Protein AF-A0A810NEP6-F1 (afdb_monomer_lite)

pLDDT: mean 73.19, std 13.77, range [37.75, 88.69]

Radius of gyration: 21.99 Å; chains: 1; bounding box: 45×49×62 Å

InterPro domains:
  IPR010390 ABC-2 transporter-like [PF06182] (24-104)

Sequence (145 aa):
MAWSTVLVYRGEFLLQLAGVAVQTVALFAVWRALFAADPGGEMAGLSWEQMKAYLFVAFLTGTLLSGFTDGQIAIRVLDGSVALDLVRPIDYQLARFAESVGYLVGELFVVAVMGSVLLVAFGGCRFPTPPRPGCSCSVCSRWCR

Structure (mmCIF, N/CA/C/O backbone):
data_AF-A0A810NEP6-F1
#
_entry.id   AF-A0A810NEP6-F1
#
loop_
_atom_site.group_PDB
_atom_site.id
_atom_site.type_symbol
_atom_site.label_atom_id
_atom_site.label_alt_id
_atom_site.label_comp_id
_atom_site.label_asym_id
_atom_site.label_entity_id
_atom_site.label_seq_id
_atom_site.pdbx_PDB_ins_code
_atom_site.Cartn_x
_atom_site.Cartn_y
_atom_site.Cartn_z
_atom_site.occupancy
_atom_site.B_iso_or_equiv
_atom_site.auth_seq_id
_atom_site.auth_comp_id
_atom_site.auth_asym_id
_atom_site.auth_atom_id
_atom_site.pdbx_PDB_model_num
ATOM 1 N N . MET A 1 1 ? 15.164 -26.405 -15.819 1.00 53.06 1 MET A N 1
ATOM 2 C CA . MET A 1 1 ? 15.367 -25.164 -15.036 1.00 53.06 1 MET A CA 1
ATOM 3 C C . MET A 1 1 ? 14.164 -24.209 -15.150 1.00 53.06 1 MET A C 1
ATOM 5 O O . MET A 1 1 ? 14.356 -23.031 -15.389 1.00 53.06 1 MET A O 1
ATOM 9 N N . ALA A 1 2 ? 12.921 -24.692 -14.986 1.00 60.22 2 ALA A N 1
ATOM 10 C CA . ALA A 1 2 ? 11.706 -23.858 -15.108 1.00 60.22 2 ALA A CA 1
ATOM 11 C C . ALA A 1 2 ? 10.933 -23.693 -13.782 1.00 60.22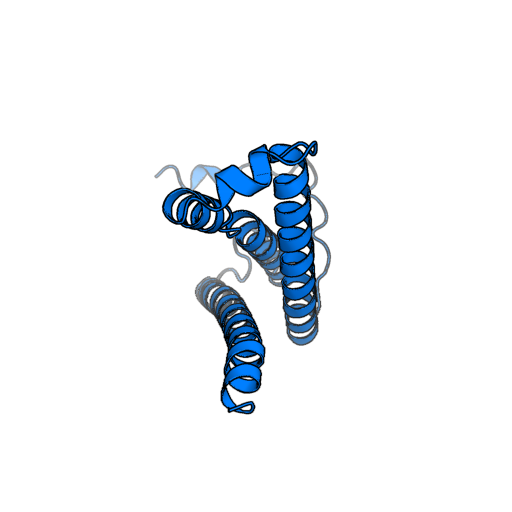 2 ALA A C 1
ATOM 13 O O . ALA A 1 2 ? 10.157 -22.759 -13.617 1.00 60.22 2 ALA A O 1
ATOM 14 N N . TRP A 1 3 ? 11.161 -24.587 -12.813 1.00 53.41 3 TRP A N 1
ATOM 15 C CA . TRP A 1 3 ? 10.494 -24.552 -11.507 1.00 53.41 3 TRP A CA 1
ATOM 16 C C . TRP A 1 3 ? 10.960 -23.379 -10.639 1.00 53.41 3 TRP A C 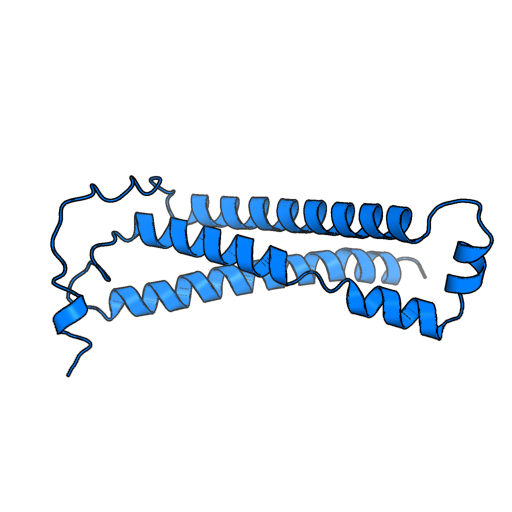1
ATOM 18 O O . TRP A 1 3 ? 10.148 -22.758 -9.960 1.00 53.41 3 TRP A O 1
ATOM 28 N N . SER A 1 4 ? 12.250 -23.034 -10.700 1.00 66.62 4 SER A N 1
ATOM 29 C CA . SER A 1 4 ? 12.823 -21.936 -9.920 1.00 66.62 4 SER A CA 1
ATOM 30 C C . SER A 1 4 ? 12.278 -20.575 -10.349 1.00 66.62 4 SER A C 1
ATOM 32 O O . SER A 1 4 ? 11.946 -19.775 -9.491 1.00 66.62 4 SER A O 1
ATOM 34 N N . THR A 1 5 ? 12.092 -20.314 -11.644 1.00 67.12 5 THR A N 1
ATOM 35 C CA . THR A 1 5 ? 11.574 -19.024 -12.137 1.00 67.12 5 THR A CA 1
ATOM 36 C C . THR A 1 5 ? 10.104 -18.798 -11.786 1.00 67.12 5 THR A C 1
ATOM 38 O O . THR A 1 5 ? 9.723 -17.682 -11.444 1.00 67.12 5 THR A O 1
ATOM 41 N N . VAL A 1 6 ? 9.276 -19.851 -11.804 1.00 62.97 6 VAL A N 1
ATOM 42 C CA . VAL A 1 6 ? 7.863 -19.751 -11.391 1.00 62.97 6 VAL A CA 1
ATOM 43 C C . VAL A 1 6 ? 7.748 -19.529 -9.883 1.00 62.97 6 VAL A C 1
ATOM 45 O O . VAL A 1 6 ? 6.928 -18.717 -9.457 1.00 62.97 6 VAL A O 1
ATOM 48 N N . LEU A 1 7 ? 8.574 -20.211 -9.082 1.00 64.12 7 LEU A N 1
ATOM 49 C CA . LEU A 1 7 ? 8.620 -20.019 -7.630 1.00 64.12 7 LEU A CA 1
ATOM 50 C C . LEU A 1 7 ? 9.197 -18.658 -7.239 1.00 64.12 7 LEU A C 1
ATOM 52 O O . LEU A 1 7 ? 8.686 -18.057 -6.306 1.00 64.12 7 LEU A O 1
ATOM 56 N N . VAL A 1 8 ? 10.205 -18.153 -7.951 1.00 71.88 8 VAL A N 1
ATOM 57 C CA . VAL A 1 8 ? 10.775 -16.824 -7.691 1.00 71.88 8 VAL A CA 1
ATOM 58 C C . VAL A 1 8 ? 9.743 -15.740 -7.996 1.00 71.88 8 VAL A C 1
ATOM 60 O O . VAL A 1 8 ? 9.470 -14.926 -7.127 1.00 71.88 8 VAL A O 1
ATOM 63 N N . TYR A 1 9 ? 9.082 -15.778 -9.158 1.00 69.19 9 TYR A N 1
ATOM 64 C CA . TYR A 1 9 ? 8.139 -14.720 -9.541 1.00 69.19 9 TYR A CA 1
ATOM 65 C C . TYR A 1 9 ? 6.821 -14.770 -8.752 1.00 69.19 9 TYR A C 1
ATOM 67 O O . TYR A 1 9 ? 6.340 -13.760 -8.242 1.00 69.19 9 TYR A O 1
ATOM 75 N N . ARG A 1 10 ? 6.222 -15.962 -8.602 1.00 78.50 10 ARG A N 1
ATOM 76 C CA . ARG A 1 10 ? 4.988 -16.111 -7.809 1.00 78.50 10 ARG A CA 1
ATOM 77 C C . ARG A 1 10 ? 5.259 -16.003 -6.314 1.00 78.50 10 ARG A C 1
ATOM 79 O O . ARG A 1 10 ? 4.409 -15.508 -5.585 1.00 78.50 10 ARG A O 1
ATOM 86 N N . GLY A 1 11 ? 6.416 -16.478 -5.860 1.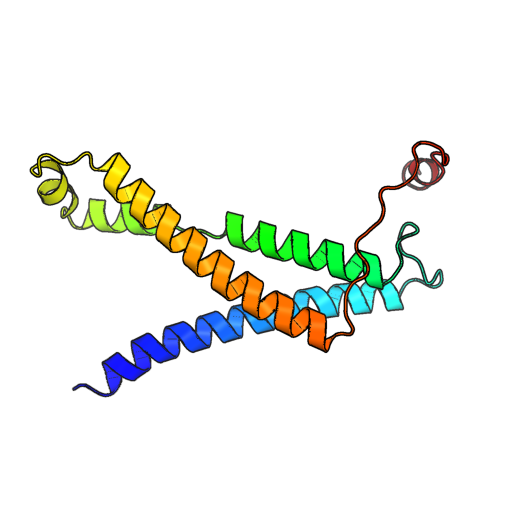00 80.81 11 GLY A N 1
ATOM 87 C CA . GLY A 1 11 ? 6.834 -16.394 -4.467 1.00 80.81 11 GLY A CA 1
ATOM 88 C C . GLY A 1 11 ? 7.116 -14.961 -4.055 1.00 80.81 11 GLY A C 1
ATOM 89 O O . GLY A 1 11 ? 6.638 -14.557 -3.005 1.00 80.81 11 GLY A O 1
ATOM 90 N N . GLU A 1 12 ? 7.794 -14.171 -4.889 1.00 82.88 12 GLU A N 1
ATOM 91 C CA . GLU A 1 12 ? 7.980 -12.741 -4.638 1.00 82.88 12 GLU A CA 1
ATOM 92 C C . GLU A 1 12 ? 6.629 -12.034 -4.499 1.00 82.88 12 GLU A C 1
ATOM 94 O O . GLU A 1 12 ? 6.395 -11.362 -3.498 1.00 82.88 12 GLU A O 1
ATOM 99 N N . PHE A 1 13 ? 5.702 -12.265 -5.434 1.00 80.31 13 PHE A N 1
ATOM 100 C CA . PHE A 1 13 ? 4.361 -11.687 -5.354 1.00 80.31 13 PHE A CA 1
ATOM 101 C C . PHE A 1 13 ? 3.620 -12.100 -4.072 1.00 80.31 13 PHE A C 1
ATOM 103 O O . PHE A 1 13 ? 3.044 -11.255 -3.391 1.00 80.31 13 PHE A O 1
ATOM 110 N N . LEU A 1 14 ? 3.651 -13.386 -3.706 1.00 84.56 14 LEU A N 1
ATOM 111 C CA . LEU A 1 14 ? 3.008 -13.880 -2.484 1.00 84.56 14 LEU A CA 1
ATOM 112 C C . LEU A 1 14 ? 3.669 -13.337 -1.212 1.00 84.56 14 LEU A C 1
ATOM 114 O O . LEU A 1 14 ? 2.969 -13.050 -0.245 1.00 84.56 14 LEU A O 1
ATOM 118 N N . LEU A 1 15 ? 4.993 -13.186 -1.204 1.00 85.94 15 LEU A N 1
ATOM 119 C CA . LEU A 1 15 ? 5.741 -12.620 -0.083 1.00 85.94 15 LEU A CA 1
ATOM 120 C C . LEU A 1 15 ? 5.461 -11.128 0.072 1.00 85.94 15 LEU A C 1
ATOM 122 O O . LEU A 1 15 ? 5.237 -10.680 1.194 1.00 85.94 15 LEU A O 1
ATOM 126 N N . GLN A 1 16 ? 5.406 -10.378 -1.030 1.00 83.00 16 GLN A N 1
ATOM 127 C CA . GLN A 1 16 ? 4.971 -8.983 -1.005 1.00 83.00 16 GLN A CA 1
ATOM 128 C C . GLN A 1 16 ? 3.537 -8.876 -0.481 1.00 83.00 16 GLN A C 1
ATOM 130 O O . GLN A 1 16 ? 3.275 -8.117 0.451 1.00 83.00 16 GLN A O 1
ATOM 135 N N . LEU A 1 17 ? 2.624 -9.702 -0.997 1.00 83.19 17 LEU A N 1
ATOM 136 C CA . LEU A 1 17 ? 1.231 -9.731 -0.559 1.00 83.19 17 LEU A CA 1
ATOM 137 C C . LEU A 1 17 ? 1.098 -10.053 0.939 1.00 83.19 17 LEU A C 1
ATOM 139 O O . LEU A 1 17 ? 0.331 -9.405 1.653 1.00 83.19 17 LEU A O 1
ATOM 143 N N . ALA A 1 18 ? 1.868 -11.027 1.429 1.00 86.94 18 ALA A N 1
ATOM 144 C CA . ALA A 1 18 ? 1.916 -11.385 2.842 1.00 86.94 18 ALA A CA 1
ATOM 145 C C . ALA A 1 18 ? 2.525 -10.264 3.698 1.00 86.94 18 ALA A C 1
ATOM 147 O O . ALA A 1 18 ? 2.006 -9.974 4.774 1.00 86.94 18 ALA A O 1
ATOM 148 N N . GLY A 1 19 ? 3.585 -9.607 3.222 1.00 87.19 19 GLY A N 1
ATOM 149 C CA . GLY A 1 19 ? 4.213 -8.473 3.899 1.00 87.19 19 GLY A CA 1
ATOM 150 C C . GLY A 1 19 ? 3.241 -7.311 4.091 1.00 87.19 19 GLY A C 1
ATOM 151 O O . GLY A 1 19 ? 3.103 -6.804 5.204 1.00 87.19 19 GLY A O 1
ATOM 152 N N . VAL A 1 20 ? 2.496 -6.961 3.039 1.00 83.00 20 VAL A N 1
ATOM 153 C CA . VAL A 1 20 ? 1.433 -5.947 3.090 1.00 83.00 20 VAL A CA 1
ATOM 154 C C . VAL A 1 20 ? 0.349 -6.350 4.094 1.00 83.00 20 VAL A C 1
ATOM 156 O O . VAL A 1 20 ? -0.014 -5.549 4.951 1.00 83.00 20 VAL A O 1
ATOM 159 N N . ALA A 1 21 ? -0.125 -7.601 4.063 1.00 84.19 21 ALA A N 1
ATOM 160 C CA . ALA A 1 21 ? -1.137 -8.081 5.006 1.00 84.19 21 ALA A CA 1
ATOM 161 C C . ALA A 1 21 ? -0.662 -8.007 6.469 1.00 84.19 21 ALA A C 1
ATOM 163 O O . ALA A 1 21 ? -1.397 -7.532 7.338 1.00 84.19 21 ALA A O 1
ATOM 164 N N . VAL A 1 22 ? 0.576 -8.428 6.749 1.00 88.25 22 VAL A N 1
ATOM 165 C CA . VAL A 1 22 ? 1.178 -8.338 8.088 1.00 88.25 22 VAL A CA 1
ATOM 166 C C . VAL A 1 22 ? 1.316 -6.881 8.524 1.00 88.25 22 VAL A C 1
ATOM 168 O O . VAL A 1 22 ? 0.977 -6.562 9.662 1.00 88.25 22 VAL A O 1
ATOM 171 N N . GLN A 1 23 ? 1.753 -5.988 7.633 1.00 86.75 23 GLN A N 1
ATOM 172 C CA . GLN A 1 23 ? 1.864 -4.558 7.921 1.00 86.75 23 GLN A CA 1
ATOM 173 C C . GLN A 1 23 ? 0.502 -3.947 8.274 1.00 86.75 23 GLN A C 1
ATOM 175 O O . GLN A 1 23 ? 0.394 -3.236 9.276 1.00 86.75 23 GLN A O 1
ATOM 180 N N . THR A 1 24 ? -0.548 -4.258 7.508 1.00 83.75 24 THR A N 1
ATOM 181 C CA . THR A 1 24 ? -1.911 -3.807 7.814 1.00 83.75 24 THR A CA 1
ATOM 182 C C . THR A 1 24 ? -2.364 -4.337 9.174 1.00 83.75 24 THR A C 1
ATOM 184 O O . THR A 1 24 ? -2.810 -3.559 10.016 1.00 83.75 24 THR A O 1
ATOM 187 N N . VAL A 1 25 ? -2.213 -5.638 9.438 1.00 85.25 25 VAL A N 1
ATOM 188 C CA . VAL A 1 25 ? -2.612 -6.242 10.721 1.00 85.25 25 VAL A CA 1
ATOM 189 C C . VAL A 1 25 ? -1.846 -5.623 11.890 1.00 85.25 25 VAL A C 1
ATOM 191 O O . VAL A 1 25 ? -2.455 -5.320 12.914 1.00 85.25 25 VAL A O 1
ATOM 194 N N . ALA A 1 26 ? -0.543 -5.382 11.740 1.00 88.69 26 ALA A N 1
ATOM 195 C CA . ALA A 1 26 ? 0.273 -4.728 12.756 1.00 88.69 26 ALA A CA 1
ATOM 196 C C . ALA A 1 26 ? -0.224 -3.305 13.046 1.00 88.69 26 ALA A C 1
ATOM 198 O O . ALA A 1 26 ? -0.407 -2.955 14.212 1.00 88.69 26 ALA A O 1
ATOM 199 N N . LEU A 1 27 ? -0.519 -2.513 12.007 1.00 86.62 27 LEU A N 1
ATOM 200 C CA . LEU A 1 27 ? -1.087 -1.172 12.160 1.00 86.62 27 LEU A CA 1
ATOM 201 C C . LEU A 1 27 ? -2.403 -1.218 12.956 1.00 86.62 27 LEU A C 1
ATOM 203 O O . LEU A 1 27 ? -2.552 -0.499 13.943 1.00 86.62 27 LEU A O 1
ATOM 207 N N . PHE A 1 28 ? -3.332 -2.106 12.592 1.00 83.19 28 PHE A N 1
ATOM 208 C CA . PHE A 1 28 ? -4.594 -2.262 13.322 1.00 83.19 28 PHE A CA 1
ATOM 209 C C . PHE A 1 28 ? -4.394 -2.762 14.760 1.00 83.19 28 PHE A C 1
ATOM 211 O O . PHE A 1 28 ? -5.077 -2.290 15.669 1.00 83.19 28 PHE A O 1
ATOM 218 N N . ALA A 1 29 ? -3.468 -3.694 14.991 1.00 85.38 29 ALA A N 1
ATOM 219 C CA . ALA A 1 29 ? -3.198 -4.255 16.313 1.00 85.38 29 ALA A CA 1
ATOM 220 C C . ALA A 1 29 ? -2.619 -3.210 17.277 1.00 85.38 29 ALA A C 1
ATOM 222 O O . ALA A 1 29 ? -3.073 -3.118 18.419 1.00 85.38 29 ALA A O 1
ATOM 223 N N . VAL A 1 30 ? -1.672 -2.390 16.807 1.00 87.19 30 VAL A N 1
ATOM 224 C CA . VAL A 1 30 ? -1.082 -1.295 17.592 1.00 87.19 30 VAL A CA 1
ATOM 225 C C . VAL A 1 30 ? -2.164 -0.306 18.020 1.00 87.19 30 VAL A C 1
ATOM 227 O O . VAL A 1 30 ? -2.283 0.011 19.203 1.00 87.19 30 VAL A O 1
ATOM 230 N N . TRP A 1 31 ? -3.010 0.128 17.086 1.00 82.38 31 TRP A N 1
ATOM 231 C CA . TRP A 1 31 ? -4.079 1.076 17.399 1.00 82.38 31 TRP A CA 1
ATOM 232 C C . TRP A 1 31 ? -5.188 0.466 18.258 1.00 82.38 31 TRP A C 1
ATOM 234 O O . TRP A 1 31 ? -5.719 1.141 19.136 1.00 82.38 31 TRP A O 1
ATOM 244 N N . ARG A 1 32 ? -5.496 -0.825 18.095 1.00 81.25 32 ARG A N 1
ATOM 245 C CA . ARG A 1 32 ? -6.413 -1.543 18.993 1.00 81.25 32 ARG A CA 1
ATOM 246 C C . ARG A 1 32 ? -5.898 -1.565 20.432 1.00 81.25 32 ARG A C 1
ATOM 248 O O . ARG A 1 32 ? -6.681 -1.351 21.353 1.00 81.25 32 ARG A O 1
ATOM 255 N N . ALA A 1 33 ? -4.606 -1.825 20.624 1.00 83.56 33 ALA A N 1
ATOM 256 C CA . ALA A 1 33 ? -3.987 -1.812 21.946 1.00 83.56 33 ALA A CA 1
ATOM 257 C C . ALA A 1 33 ? -4.009 -0.406 22.562 1.00 83.56 33 ALA A C 1
ATOM 259 O O . ALA A 1 33 ? -4.307 -0.262 23.745 1.00 83.56 33 ALA A O 1
ATOM 260 N N . LEU A 1 34 ? -3.769 0.622 21.744 1.00 82.00 34 LEU A N 1
ATOM 261 C CA . LEU A 1 34 ? -3.817 2.013 22.179 1.00 82.00 34 LEU A CA 1
ATOM 262 C C . LEU A 1 34 ? -5.225 2.413 22.659 1.00 82.00 34 LEU A C 1
ATOM 264 O O . LEU A 1 34 ? -5.357 2.976 23.740 1.00 82.00 34 LEU A O 1
ATOM 268 N N . PHE A 1 35 ? -6.278 2.041 21.922 1.00 75.44 35 PHE A N 1
ATOM 269 C CA . PHE A 1 35 ? -7.669 2.274 22.341 1.00 75.44 35 PHE A CA 1
ATOM 270 C C . PHE A 1 35 ? -8.056 1.507 23.609 1.00 75.44 35 PHE A C 1
ATOM 272 O O . PHE A 1 35 ? -8.809 2.025 24.424 1.00 75.44 35 PHE A O 1
ATOM 279 N N . ALA A 1 36 ? -7.561 0.279 23.786 1.00 74.62 36 ALA A N 1
ATOM 280 C CA . ALA A 1 36 ? -7.847 -0.517 24.980 1.00 74.62 36 ALA A CA 1
ATOM 281 C C . ALA A 1 36 ? -7.168 0.035 26.247 1.00 74.62 36 ALA A C 1
ATOM 283 O O . ALA A 1 36 ? -7.626 -0.241 27.354 1.00 74.62 36 ALA A O 1
ATOM 284 N N . ALA A 1 37 ? -6.081 0.795 26.090 1.00 73.88 37 ALA A N 1
ATOM 285 C CA . ALA A 1 37 ? -5.369 1.432 27.191 1.00 73.88 37 ALA A CA 1
ATOM 286 C C . ALA A 1 37 ? -6.029 2.740 27.670 1.00 73.88 37 ALA A C 1
ATOM 288 O O . ALA A 1 37 ? -5.685 3.221 28.750 1.00 73.88 37 ALA A O 1
ATOM 289 N N . ASP A 1 38 ? -6.965 3.313 26.903 1.00 69.31 38 ASP A N 1
ATOM 290 C CA . ASP A 1 38 ? -7.644 4.560 27.259 1.00 69.31 38 ASP A CA 1
ATOM 291 C C . ASP A 1 38 ? -8.973 4.279 27.999 1.00 69.31 38 ASP A C 1
ATOM 293 O O . ASP A 1 38 ? -9.890 3.682 27.427 1.00 69.31 38 ASP A O 1
ATOM 297 N N . PRO A 1 39 ? -9.123 4.697 29.271 1.00 58.22 39 PRO A N 1
ATOM 298 C CA . PRO A 1 39 ? -10.325 4.429 30.063 1.00 58.22 39 PRO A CA 1
ATOM 299 C C . PRO A 1 39 ? -11.575 5.185 29.577 1.00 58.22 39 PRO A C 1
ATOM 301 O O . PRO A 1 39 ? -12.671 4.901 30.060 1.00 58.22 39 PRO A O 1
ATOM 304 N N . GLY A 1 40 ? -11.440 6.136 28.643 1.00 60.41 40 GLY A N 1
ATOM 305 C CA . GLY A 1 40 ? -12.558 6.919 28.110 1.00 60.41 40 GLY A CA 1
ATOM 306 C C . GLY A 1 40 ? -13.383 6.235 27.014 1.00 60.41 40 GLY A C 1
ATOM 307 O O . GLY A 1 40 ? -14.447 6.744 26.675 1.00 60.41 40 GLY A O 1
ATOM 308 N N . GLY A 1 41 ? -12.918 5.122 26.427 1.00 58.41 41 GLY A N 1
ATOM 309 C CA . GLY A 1 41 ? -13.616 4.414 25.335 1.00 58.41 41 GLY A CA 1
ATOM 310 C C . GLY A 1 41 ? -13.732 5.186 24.004 1.00 58.41 41 GLY A C 1
ATOM 311 O O . GLY A 1 41 ? -14.106 4.603 22.987 1.00 58.41 41 GLY A O 1
ATOM 312 N N . GLU A 1 42 ? -13.363 6.468 23.992 1.00 59.41 42 GLU A N 1
ATOM 313 C CA . GLU A 1 42 ? -13.339 7.369 22.843 1.00 59.41 42 GLU A CA 1
ATOM 314 C C . GLU A 1 42 ? -11.991 8.104 22.814 1.00 59.41 42 GLU A C 1
ATOM 316 O O . GLU A 1 42 ? -11.743 9.007 23.615 1.00 59.41 42 GLU A O 1
ATOM 321 N N . MET A 1 43 ? -11.101 7.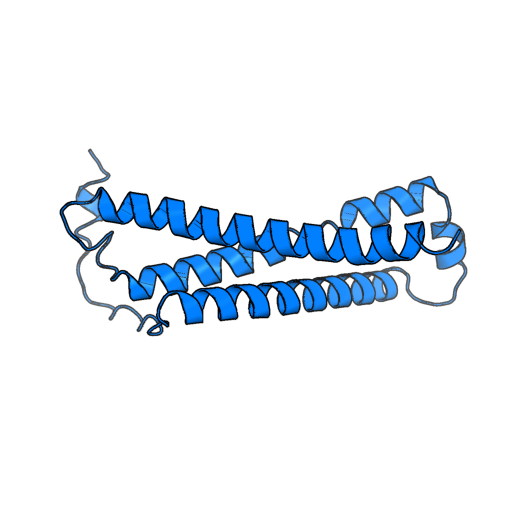758 21.877 1.00 61.34 43 MET A N 1
ATOM 322 C CA . MET A 1 43 ? -9.901 8.568 21.647 1.00 61.34 43 MET A CA 1
ATOM 323 C C . MET A 1 43 ? -10.276 9.795 20.821 1.00 61.34 43 MET A C 1
ATOM 325 O O . MET A 1 43 ? -10.756 9.674 19.695 1.00 61.34 43 MET A O 1
ATOM 329 N N . ALA A 1 44 ? -10.053 10.985 21.383 1.00 63.91 44 ALA A N 1
ATOM 330 C CA . ALA A 1 44 ? -10.328 12.273 20.738 1.00 63.91 44 ALA A CA 1
ATOM 331 C C . ALA A 1 44 ? -11.790 12.470 20.258 1.00 63.91 44 ALA A C 1
ATOM 333 O O . ALA A 1 44 ? -12.030 13.248 19.336 1.00 63.91 44 ALA A O 1
ATOM 334 N N . GLY A 1 45 ? -12.765 11.783 20.873 1.00 64.75 45 GLY A N 1
ATOM 335 C CA . GLY A 1 45 ? -14.183 11.829 20.475 1.00 64.75 45 GLY A CA 1
ATOM 336 C C . GLY A 1 45 ? -14.515 11.024 19.210 1.00 64.75 45 GLY A C 1
ATOM 337 O O . GLY A 1 45 ? -15.583 11.209 18.627 1.00 64.75 45 GLY A O 1
ATOM 338 N N . LEU A 1 46 ? -13.601 10.155 18.760 1.00 64.38 46 LEU A N 1
ATOM 339 C CA . LEU A 1 46 ? -13.811 9.253 17.631 1.00 64.38 46 LEU A CA 1
ATOM 340 C C . LEU A 1 46 ? -14.194 7.857 18.124 1.00 64.38 46 LEU A C 1
ATOM 342 O O . LEU A 1 46 ? -13.511 7.248 18.949 1.00 64.38 46 LEU A O 1
ATOM 346 N N . SER A 1 47 ? -15.272 7.325 17.552 1.00 73.56 47 SER A N 1
ATOM 347 C CA . SER A 1 47 ? -15.670 5.929 17.762 1.00 73.56 47 SER A CA 1
ATOM 348 C C . SER A 1 47 ? -14.696 4.958 17.077 1.00 73.56 47 SER A C 1
ATOM 350 O O . SER A 1 47 ? -14.046 5.299 16.084 1.00 73.56 47 SER A O 1
ATOM 352 N N . TRP A 1 48 ? -14.645 3.711 17.556 1.00 71.25 48 TRP A N 1
ATOM 353 C CA . TRP A 1 48 ? -13.816 2.642 16.977 1.00 71.25 48 TRP A CA 1
ATOM 354 C C . TRP A 1 48 ? -14.015 2.474 15.458 1.00 71.25 48 TRP A C 1
ATOM 356 O O . TRP A 1 48 ? -13.058 2.300 14.706 1.00 71.25 48 TRP A O 1
ATOM 366 N N . GLU A 1 49 ? -15.256 2.605 14.987 1.00 75.31 49 GLU A N 1
ATOM 367 C CA . GLU A 1 49 ? -15.610 2.527 13.565 1.00 75.31 49 GLU A CA 1
ATOM 368 C C . GLU A 1 49 ? -14.967 3.637 12.722 1.00 75.31 49 GLU A C 1
ATOM 370 O O . GLU A 1 49 ? -14.509 3.391 11.606 1.00 75.31 49 GLU A O 1
ATOM 375 N N . GLN A 1 50 ? -14.881 4.854 13.262 1.00 74.75 50 GLN A N 1
ATOM 376 C CA . GLN A 1 50 ? -14.262 5.988 12.572 1.00 74.75 50 GLN A CA 1
ATOM 377 C C . GLN A 1 50 ? -12.738 5.857 12.534 1.00 74.75 50 GLN A C 1
ATOM 379 O O . GLN A 1 50 ? -12.116 6.213 11.531 1.00 74.75 50 GLN A O 1
ATOM 384 N N . MET A 1 51 ? -12.135 5.292 13.585 1.00 78.56 51 MET A N 1
ATOM 385 C CA . MET A 1 51 ? -10.697 5.033 13.607 1.00 78.56 51 MET A CA 1
ATOM 386 C C . MET A 1 51 ? -10.293 4.011 12.539 1.00 78.56 51 MET A C 1
ATOM 388 O O . MET A 1 51 ? -9.313 4.230 11.830 1.00 78.56 51 MET A O 1
ATOM 392 N N . LYS A 1 52 ? -11.072 2.934 12.353 1.00 79.00 52 LYS A N 1
ATOM 393 C CA . LYS A 1 52 ? -10.815 1.948 11.286 1.00 79.00 52 LYS A CA 1
ATOM 394 C C . LYS A 1 52 ? -10.767 2.603 9.900 1.00 79.00 52 LYS A C 1
ATOM 396 O O . LYS A 1 52 ? -9.862 2.316 9.118 1.00 79.00 52 LYS A O 1
ATOM 401 N N . ALA A 1 53 ? -11.700 3.514 9.612 1.00 80.38 53 ALA A N 1
ATOM 402 C CA . ALA A 1 53 ? -11.719 4.261 8.355 1.00 80.38 53 ALA A CA 1
ATOM 403 C C . ALA A 1 53 ? -10.494 5.182 8.206 1.00 80.38 53 ALA A C 1
ATOM 405 O O . ALA A 1 53 ? -9.896 5.236 7.133 1.00 80.38 53 ALA A O 1
ATOM 406 N N . TYR A 1 54 ? -10.087 5.864 9.281 1.00 82.38 54 TYR A N 1
ATOM 407 C CA . TYR A 1 54 ? -8.899 6.720 9.267 1.00 82.38 54 TYR A CA 1
ATOM 408 C C . TYR A 1 54 ? -7.614 5.923 9.008 1.00 82.38 54 TYR A C 1
ATOM 410 O O . TYR A 1 54 ? -6.819 6.292 8.146 1.00 82.38 54 TYR A O 1
ATOM 418 N N . LEU A 1 55 ? -7.442 4.790 9.694 1.00 83.38 55 LEU A N 1
ATOM 419 C CA . LEU A 1 55 ? -6.290 3.906 9.505 1.00 83.38 55 LEU A CA 1
ATOM 420 C C . LEU A 1 55 ? -6.223 3.340 8.090 1.00 83.38 55 LEU A C 1
ATOM 422 O O . LEU A 1 55 ? -5.136 3.228 7.532 1.00 83.38 55 LEU A O 1
ATOM 426 N N . PHE A 1 56 ? -7.371 3.035 7.486 1.00 82.94 56 PHE A N 1
ATOM 427 C CA . PHE A 1 56 ? -7.418 2.592 6.099 1.00 82.94 56 PHE A CA 1
ATOM 428 C C . PHE A 1 56 ? -6.944 3.673 5.122 1.00 82.94 56 PHE A C 1
ATOM 430 O O . PHE A 1 56 ? -6.143 3.389 4.235 1.00 82.94 56 PHE A O 1
ATOM 437 N N . VAL A 1 57 ? -7.376 4.923 5.307 1.00 84.00 57 VAL A N 1
ATOM 438 C CA . VAL A 1 57 ? -6.905 6.051 4.486 1.00 84.00 57 VAL A CA 1
ATOM 439 C C . VAL A 1 57 ? -5.412 6.306 4.704 1.00 84.00 57 VAL A C 1
ATOM 441 O O . VAL A 1 57 ? -4.680 6.519 3.736 1.00 84.00 57 VAL A O 1
ATOM 444 N N . ALA A 1 58 ? -4.939 6.244 5.952 1.00 85.25 58 ALA A N 1
ATOM 445 C CA . ALA A 1 58 ? -3.521 6.383 6.272 1.00 85.25 58 ALA A CA 1
ATOM 446 C C . ALA A 1 58 ? -2.688 5.284 5.596 1.00 85.25 58 ALA A C 1
ATOM 448 O O . ALA A 1 58 ? -1.640 5.568 5.021 1.00 85.25 58 ALA A O 1
ATOM 449 N N . PHE A 1 59 ? -3.188 4.050 5.600 1.00 84.25 59 PHE A N 1
ATOM 450 C CA . PHE A 1 59 ? -2.551 2.920 4.940 1.00 84.25 59 PHE A CA 1
ATOM 451 C C . PHE A 1 59 ? -2.481 3.099 3.416 1.00 84.25 59 PHE A C 1
ATOM 453 O O . PHE A 1 59 ? -1.395 3.000 2.853 1.00 84.25 59 PHE A O 1
ATOM 460 N N . LEU A 1 60 ? -3.592 3.468 2.763 1.00 83.19 60 LEU A N 1
ATOM 461 C CA . LEU A 1 60 ? -3.608 3.781 1.326 1.00 83.19 60 LEU A CA 1
ATOM 462 C C . LEU A 1 60 ? -2.617 4.897 0.968 1.00 83.19 60 LEU A C 1
ATOM 464 O O . LEU A 1 60 ? -1.911 4.816 -0.034 1.00 83.19 60 LEU A O 1
ATOM 468 N N . THR A 1 61 ? -2.547 5.930 1.806 1.00 84.88 61 THR A N 1
ATOM 469 C CA . THR A 1 61 ? -1.614 7.046 1.613 1.00 84.88 61 THR A CA 1
ATOM 470 C C . THR A 1 61 ? -0.163 6.593 1.778 1.00 84.88 61 THR A C 1
ATOM 472 O O . THR A 1 61 ? 0.696 6.994 0.997 1.00 84.88 61 THR A O 1
ATOM 475 N N . GLY A 1 62 ? 0.113 5.717 2.748 1.00 82.94 62 GLY A N 1
ATOM 476 C CA . GLY A 1 62 ? 1.434 5.121 2.945 1.00 82.94 62 GLY A CA 1
ATOM 477 C C . GLY A 1 62 ? 1.912 4.332 1.727 1.00 82.94 62 GLY A C 1
ATOM 478 O O . GLY A 1 62 ? 3.056 4.491 1.309 1.00 82.94 62 GLY A O 1
ATOM 479 N N . THR A 1 63 ? 1.029 3.551 1.104 1.00 79.31 63 THR A N 1
ATOM 480 C CA . THR A 1 63 ? 1.344 2.813 -0.127 1.00 79.31 63 THR A CA 1
ATOM 481 C C . THR A 1 63 ? 1.640 3.743 -1.298 1.00 79.31 63 THR A C 1
ATOM 483 O O . THR A 1 63 ? 2.622 3.533 -2.001 1.00 79.31 63 THR A O 1
ATOM 486 N N . LEU A 1 64 ? 0.858 4.813 -1.478 1.00 77.81 64 LEU A N 1
ATOM 487 C CA . LEU A 1 64 ? 1.115 5.799 -2.535 1.00 77.81 64 LEU A CA 1
ATOM 488 C C . LEU A 1 64 ? 2.502 6.445 -2.415 1.00 77.81 64 LEU A C 1
ATOM 490 O O . LEU A 1 64 ? 3.146 6.711 -3.427 1.00 77.81 64 LEU A O 1
ATOM 494 N N . LEU A 1 65 ? 2.970 6.682 -1.187 1.00 78.31 65 LEU A N 1
ATOM 495 C CA . LEU A 1 65 ? 4.300 7.238 -0.935 1.00 78.31 65 LEU A CA 1
ATOM 496 C C . LEU A 1 65 ? 5.429 6.207 -1.092 1.00 78.31 65 LEU A C 1
ATOM 498 O O . LEU A 1 65 ? 6.580 6.596 -1.264 1.00 78.31 65 LEU A O 1
ATOM 502 N N . SER A 1 66 ? 5.123 4.910 -1.041 1.00 72.75 66 SER A N 1
ATOM 503 C CA . SER A 1 66 ? 6.113 3.826 -1.067 1.00 72.75 66 SER A CA 1
ATOM 504 C C . SER A 1 66 ? 6.616 3.464 -2.476 1.00 72.75 66 SER A C 1
ATOM 506 O O . SER A 1 66 ? 7.428 2.550 -2.611 1.00 72.75 66 SER A O 1
ATOM 508 N N . GLY A 1 67 ? 6.162 4.134 -3.539 1.00 66.25 67 GLY A N 1
ATOM 509 C CA . GLY A 1 67 ? 6.550 3.804 -4.914 1.00 66.25 67 GLY A CA 1
ATOM 510 C C . GLY A 1 67 ? 8.028 4.097 -5.218 1.00 66.25 67 GLY A C 1
ATOM 511 O O . GLY A 1 67 ? 8.377 5.214 -5.593 1.00 66.25 67 GLY A O 1
ATOM 512 N N . PHE A 1 68 ? 8.902 3.089 -5.123 1.00 63.50 68 PHE A N 1
ATOM 513 C CA . PHE A 1 68 ? 10.356 3.187 -5.351 1.00 63.50 68 PHE A CA 1
ATOM 514 C C . PHE A 1 68 ? 10.759 3.287 -6.841 1.00 63.50 68 PHE A C 1
ATOM 516 O O . PHE A 1 68 ? 11.529 2.472 -7.356 1.00 63.50 68 PHE A O 1
ATOM 523 N N . THR A 1 69 ? 10.270 4.303 -7.555 1.00 62.59 69 THR A N 1
ATOM 524 C CA . THR A 1 69 ? 10.596 4.509 -8.984 1.00 62.59 69 THR A CA 1
ATOM 525 C C . THR A 1 69 ? 12.064 4.913 -9.196 1.00 62.59 69 THR A C 1
ATOM 527 O O . THR A 1 69 ? 12.686 4.524 -10.187 1.00 62.59 69 THR A O 1
ATOM 530 N N . ASP A 1 70 ? 12.651 5.636 -8.241 1.00 67.44 70 ASP A N 1
ATOM 531 C CA . ASP A 1 70 ? 14.001 6.200 -8.370 1.00 67.44 70 ASP A CA 1
ATOM 532 C C . ASP A 1 70 ? 15.096 5.130 -8.500 1.00 67.44 70 ASP A C 1
ATOM 534 O O . ASP A 1 70 ? 16.036 5.279 -9.285 1.00 67.44 70 ASP A O 1
ATOM 538 N N . GLY A 1 71 ? 14.955 4.007 -7.786 1.00 72.44 71 GLY A N 1
ATOM 539 C CA . GLY A 1 71 ? 15.937 2.920 -7.817 1.00 72.44 71 GLY A CA 1
ATOM 540 C C . GLY A 1 71 ? 16.026 2.233 -9.182 1.00 72.44 71 GLY A C 1
ATOM 541 O O . GLY A 1 71 ? 17.117 1.909 -9.650 1.00 72.44 71 GLY A O 1
ATOM 542 N N . GLN A 1 72 ? 14.888 2.070 -9.862 1.00 73.25 72 GLN A N 1
ATOM 543 C CA . GLN A 1 72 ? 14.834 1.443 -11.186 1.00 73.25 72 GLN A CA 1
ATOM 544 C C . GLN A 1 72 ? 15.486 2.315 -12.264 1.00 73.25 72 GLN A C 1
ATOM 546 O O . GLN A 1 72 ? 16.134 1.804 -13.180 1.00 73.25 72 GLN A O 1
ATOM 551 N N . ILE A 1 73 ? 15.347 3.638 -12.149 1.00 75.38 73 ILE A N 1
ATOM 552 C CA . ILE A 1 73 ? 15.995 4.585 -13.061 1.00 75.38 73 ILE A CA 1
ATOM 553 C C . ILE A 1 73 ? 17.513 4.562 -12.840 1.00 75.38 73 ILE A C 1
ATOM 555 O O . ILE A 1 73 ? 18.265 4.486 -13.813 1.00 75.38 73 ILE A O 1
ATOM 559 N N . ALA A 1 74 ? 17.970 4.548 -11.583 1.00 78.94 74 ALA A N 1
ATOM 560 C CA . ALA A 1 74 ? 19.394 4.517 -11.248 1.00 78.94 74 ALA A CA 1
ATOM 561 C C . ALA A 1 74 ? 20.119 3.285 -11.826 1.00 78.94 74 ALA A C 1
ATOM 563 O O . ALA A 1 74 ? 21.201 3.420 -12.398 1.00 78.94 74 ALA A O 1
ATOM 564 N N . ILE A 1 75 ? 19.505 2.100 -11.745 1.00 81.38 75 ILE A N 1
ATOM 565 C CA . ILE A 1 75 ? 20.085 0.855 -12.280 1.00 81.38 75 ILE A CA 1
ATOM 566 C C . ILE A 1 75 ? 20.226 0.918 -13.806 1.00 81.38 75 ILE A C 1
ATOM 568 O O . ILE A 1 75 ? 21.270 0.562 -14.345 1.00 81.38 75 ILE A O 1
ATOM 572 N N . ARG A 1 76 ? 19.219 1.432 -14.521 1.00 75.62 76 ARG A N 1
ATOM 573 C CA . ARG A 1 76 ? 19.279 1.536 -15.991 1.00 75.62 76 ARG A CA 1
ATOM 574 C C . ARG A 1 76 ? 20.335 2.527 -16.471 1.00 75.62 76 ARG A C 1
ATOM 576 O O . ARG A 1 76 ? 20.929 2.300 -17.527 1.00 75.62 76 ARG A O 1
ATOM 583 N N . VAL A 1 77 ? 20.555 3.607 -15.715 1.00 80.25 77 VAL A N 1
ATOM 584 C CA . VAL A 1 77 ? 21.634 4.575 -15.971 1.00 80.25 77 VAL A CA 1
ATOM 585 C C . VAL A 1 77 ? 22.998 3.906 -15.805 1.00 80.25 77 VAL A C 1
ATOM 587 O O . VAL A 1 77 ? 23.858 4.084 -16.664 1.00 80.25 77 VAL A O 1
ATOM 590 N N . LEU A 1 78 ? 23.175 3.097 -14.755 1.00 83.69 78 LEU A N 1
ATOM 591 C CA . LEU A 1 78 ? 24.402 2.326 -14.520 1.00 83.69 78 LEU A CA 1
ATOM 592 C C . LEU A 1 78 ? 24.664 1.290 -15.626 1.00 83.69 78 LEU A C 1
ATOM 594 O O . LEU A 1 78 ? 25.799 1.161 -16.075 1.00 83.69 78 LEU A O 1
ATOM 598 N N . ASP A 1 79 ? 23.622 0.611 -16.111 1.00 83.06 79 ASP A N 1
ATOM 599 C CA . ASP A 1 79 ? 23.724 -0.396 -17.180 1.00 83.06 79 ASP A CA 1
ATOM 600 C C . ASP A 1 79 ? 23.893 0.201 -18.592 1.00 83.06 79 ASP A C 1
ATOM 602 O O . ASP A 1 79 ? 24.082 -0.531 -19.563 1.00 83.06 79 ASP A O 1
ATOM 606 N N . GLY A 1 80 ? 23.776 1.523 -18.764 1.00 78.50 80 GLY A N 1
ATOM 607 C CA . GLY A 1 80 ? 23.902 2.189 -20.070 1.00 78.50 80 GLY A CA 1
ATOM 608 C C . GLY A 1 80 ? 22.751 1.919 -21.053 1.00 78.50 80 GLY A C 1
ATOM 609 O O . GLY A 1 80 ? 22.708 2.507 -22.135 1.00 78.50 80 GLY A O 1
ATOM 610 N N . SER A 1 81 ? 21.772 1.092 -20.672 1.00 78.06 81 SER A N 1
ATOM 611 C CA . SER A 1 81 ? 20.575 0.773 -21.469 1.00 78.06 81 SER A CA 1
ATOM 612 C C . SER A 1 81 ? 19.724 2.002 -21.823 1.00 78.06 81 SER A C 1
ATOM 614 O O . SER A 1 81 ? 19.033 2.003 -22.841 1.00 78.06 81 SER A O 1
ATOM 616 N N . VAL A 1 82 ? 19.844 3.085 -21.046 1.00 80.00 82 VAL A N 1
ATOM 617 C CA . VAL A 1 82 ? 19.193 4.380 -21.308 1.00 80.00 82 VAL A CA 1
ATOM 618 C C . VAL A 1 82 ? 19.603 4.965 -22.668 1.00 80.00 82 VAL A C 1
ATOM 620 O O . VAL A 1 82 ? 18.783 5.603 -23.326 1.00 80.00 82 VAL A O 1
ATOM 623 N N . ALA A 1 83 ? 20.830 4.707 -23.144 1.00 76.56 83 ALA A N 1
ATOM 624 C CA . ALA A 1 83 ? 21.303 5.200 -24.441 1.00 76.56 83 ALA A CA 1
ATOM 625 C C . ALA A 1 83 ? 20.503 4.627 -25.625 1.00 76.56 83 ALA A C 1
ATOM 627 O O . ALA A 1 83 ? 20.286 5.324 -26.613 1.00 76.56 83 ALA A O 1
ATOM 628 N N . LEU A 1 84 ? 20.0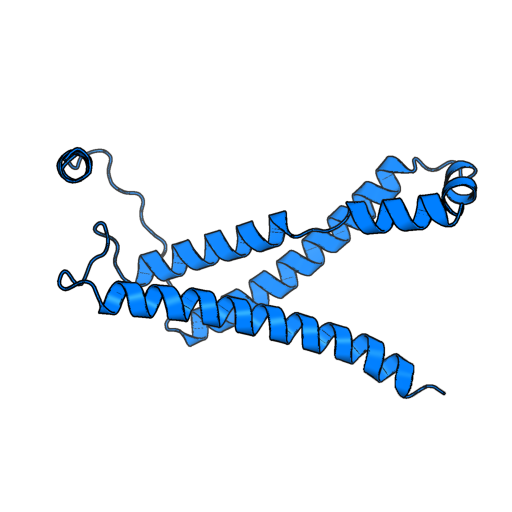27 3.381 -25.519 1.00 79.19 84 LEU A N 1
ATOM 629 C CA . LEU A 1 84 ? 19.199 2.748 -26.552 1.00 79.19 84 LEU A CA 1
ATOM 630 C C . LEU A 1 84 ? 17.778 3.320 -26.573 1.00 79.19 84 LEU A C 1
ATOM 632 O O . LEU A 1 84 ? 17.198 3.486 -27.647 1.00 79.19 84 LEU A O 1
ATOM 636 N N . ASP A 1 85 ? 17.240 3.662 -25.401 1.00 76.44 85 ASP A N 1
ATOM 637 C CA . ASP A 1 85 ? 15.925 4.293 -25.282 1.00 76.44 85 ASP A CA 1
ATOM 638 C C . ASP A 1 85 ? 15.931 5.741 -25.815 1.00 76.44 85 ASP A C 1
ATOM 640 O O . ASP A 1 85 ? 14.933 6.177 -26.382 1.00 76.44 85 ASP A O 1
ATOM 644 N N . LEU A 1 86 ? 17.058 6.458 -25.719 1.00 77.81 86 LEU A N 1
ATOM 645 C CA . LEU A 1 86 ? 17.240 7.820 -26.256 1.00 77.81 86 LEU A CA 1
ATOM 646 C C . LEU A 1 86 ? 17.321 7.888 -27.792 1.00 77.81 86 LEU A C 1
ATOM 648 O O . LEU A 1 86 ? 17.031 8.930 -28.373 1.00 77.81 86 LEU A O 1
ATOM 652 N N . VAL A 1 87 ? 17.731 6.803 -28.459 1.00 82.94 87 VAL A N 1
ATOM 653 C CA . VAL A 1 87 ? 17.795 6.729 -29.934 1.00 82.94 87 VAL A CA 1
ATOM 654 C C . VAL A 1 87 ? 16.408 6.491 -30.545 1.00 82.94 87 VAL A C 1
ATOM 656 O O . VAL A 1 87 ? 16.191 6.770 -31.728 1.00 82.94 87 VAL A O 1
ATOM 659 N N . ARG A 1 88 ? 15.441 5.991 -29.763 1.00 82.50 88 ARG A N 1
ATOM 660 C CA . ARG A 1 88 ? 14.059 5.847 -30.231 1.00 82.50 88 ARG A CA 1
ATOM 661 C C . ARG A 1 88 ? 13.381 7.216 -30.344 1.00 82.50 88 ARG A C 1
ATOM 663 O O . ARG A 1 88 ? 13.535 8.041 -29.452 1.00 82.50 88 ARG A O 1
ATOM 670 N N . PRO A 1 89 ? 12.541 7.435 -31.373 1.00 78.06 89 PRO A N 1
ATOM 671 C CA . PRO A 1 89 ? 11.775 8.670 -31.548 1.00 78.06 89 PRO A CA 1
ATOM 672 C C . PRO A 1 89 ? 10.553 8.724 -30.607 1.00 78.06 89 PRO A C 1
ATOM 674 O O . PRO A 1 89 ? 9.454 9.073 -31.033 1.00 78.06 89 PRO A O 1
ATOM 677 N N . ILE A 1 90 ? 10.712 8.304 -29.350 1.00 79.25 90 ILE A N 1
ATOM 678 C CA . ILE A 1 90 ? 9.670 8.350 -28.324 1.00 79.25 90 ILE A CA 1
ATOM 679 C C . ILE A 1 90 ? 10.212 9.105 -27.115 1.00 79.25 90 ILE A C 1
ATOM 681 O O . ILE A 1 90 ? 11.352 8.894 -26.703 1.00 79.25 90 ILE A O 1
ATOM 685 N N . ASP A 1 91 ? 9.396 9.978 -26.534 1.00 81.38 91 ASP A N 1
ATOM 686 C CA . ASP A 1 91 ? 9.800 10.741 -25.360 1.00 81.38 91 ASP A CA 1
ATOM 687 C C . ASP A 1 91 ? 10.022 9.802 -24.168 1.00 81.38 91 ASP A C 1
ATOM 689 O O . ASP A 1 91 ? 9.078 9.238 -23.603 1.00 81.38 91 ASP A O 1
ATOM 693 N N . TYR A 1 92 ? 11.284 9.646 -23.759 1.00 79.44 92 TYR A N 1
ATOM 694 C CA . TYR A 1 92 ? 11.682 8.785 -22.641 1.00 79.44 92 TYR A CA 1
ATOM 695 C C . TYR A 1 92 ? 10.906 9.107 -21.357 1.00 79.44 92 TYR A C 1
ATOM 697 O O . TYR A 1 92 ? 10.458 8.207 -20.646 1.00 79.44 92 TYR A O 1
ATOM 705 N N . GLN A 1 93 ? 10.691 10.398 -21.090 1.00 81.56 93 GLN A N 1
ATOM 706 C CA . GLN A 1 93 ? 9.950 10.870 -19.921 1.00 81.56 93 GLN A CA 1
ATOM 707 C C . GLN A 1 93 ? 8.500 10.377 -19.921 1.00 81.56 93 GLN A C 1
ATOM 709 O O . GLN A 1 93 ? 7.991 9.969 -18.881 1.00 81.56 93 GLN A O 1
ATOM 714 N N . LEU A 1 94 ? 7.850 10.366 -21.086 1.00 83.62 94 LEU A N 1
ATOM 715 C CA . LEU A 1 94 ? 6.449 9.975 -21.227 1.00 83.62 94 LEU A CA 1
ATOM 716 C C . LEU A 1 94 ? 6.296 8.453 -21.112 1.00 83.62 94 LEU A C 1
ATOM 718 O O . LEU A 1 94 ? 5.391 7.969 -20.431 1.00 83.62 94 LEU A O 1
ATOM 722 N N . ALA A 1 95 ? 7.239 7.701 -21.686 1.00 82.75 95 ALA A N 1
ATOM 723 C CA . ALA A 1 95 ? 7.308 6.252 -21.525 1.00 82.75 95 ALA A CA 1
ATOM 724 C C . ALA A 1 95 ? 7.512 5.843 -20.055 1.00 82.75 95 ALA A C 1
ATOM 726 O O . ALA A 1 95 ? 6.816 4.953 -19.563 1.00 82.75 95 ALA A O 1
ATOM 727 N N . ARG A 1 96 ? 8.420 6.514 -19.331 1.00 81.94 96 ARG A N 1
ATOM 728 C CA . ARG A 1 96 ? 8.644 6.244 -17.902 1.00 81.94 96 ARG A CA 1
ATOM 729 C C . ARG A 1 96 ? 7.458 6.655 -17.043 1.00 81.94 96 ARG A C 1
ATOM 731 O O . ARG A 1 96 ? 7.068 5.902 -16.160 1.00 81.94 96 ARG A O 1
ATOM 738 N N . PHE A 1 97 ? 6.847 7.801 -17.331 1.00 83.00 97 PHE A N 1
ATOM 739 C CA . PHE A 1 97 ? 5.649 8.234 -16.621 1.00 83.00 97 PHE A CA 1
ATOM 740 C C . PHE A 1 97 ? 4.517 7.206 -16.751 1.00 83.00 97 PHE A C 1
ATOM 742 O O . PHE A 1 97 ? 3.917 6.831 -15.747 1.00 83.00 97 PHE A O 1
ATOM 749 N N . ALA A 1 98 ? 4.267 6.686 -17.957 1.00 85.62 98 ALA A N 1
ATOM 750 C CA . ALA A 1 98 ? 3.253 5.654 -18.172 1.00 85.62 98 ALA A CA 1
ATOM 751 C C . ALA A 1 98 ? 3.554 4.349 -17.407 1.00 85.62 98 ALA A C 1
ATOM 753 O O . ALA A 1 98 ? 2.636 3.739 -16.858 1.00 85.62 98 ALA A O 1
ATOM 754 N N . GLU A 1 99 ? 4.824 3.937 -17.327 1.00 84.50 99 GLU A N 1
ATOM 755 C CA . GLU A 1 99 ? 5.246 2.761 -16.553 1.00 84.50 99 GLU A CA 1
ATOM 756 C C . GLU A 1 99 ? 5.036 2.964 -15.046 1.00 84.50 99 GLU A C 1
ATOM 758 O O . GLU A 1 99 ? 4.407 2.124 -14.401 1.00 84.50 99 GLU A O 1
ATOM 763 N N . SER A 1 100 ? 5.489 4.092 -14.490 1.00 83.69 100 SER A N 1
ATOM 764 C CA . SER A 1 100 ? 5.312 4.410 -13.068 1.00 83.69 100 SER A CA 1
ATOM 765 C C . SER A 1 100 ? 3.841 4.541 -12.688 1.00 83.69 100 SER A C 1
ATOM 767 O O . SER A 1 100 ? 3.434 4.057 -11.634 1.00 83.69 100 SER A O 1
ATOM 769 N N . VAL A 1 101 ? 3.025 5.160 -13.546 1.00 86.06 101 VAL A N 1
ATOM 770 C CA . VAL A 1 101 ? 1.576 5.265 -13.332 1.00 86.06 101 VAL A CA 1
ATOM 771 C C . VAL A 1 101 ? 0.929 3.884 -13.363 1.00 86.06 101 VAL A C 1
ATOM 773 O O . VAL A 1 101 ? 0.128 3.577 -12.484 1.00 86.06 101 VAL A O 1
ATOM 776 N N . GLY A 1 102 ? 1.290 3.029 -14.323 1.00 85.06 102 GLY A N 1
ATOM 777 C CA . GLY A 1 102 ? 0.786 1.657 -14.385 1.00 85.06 102 GLY A CA 1
ATOM 778 C C . GLY A 1 102 ? 1.148 0.846 -13.139 1.00 85.06 102 GLY A C 1
ATOM 779 O O . GLY A 1 102 ? 0.291 0.162 -12.578 1.00 85.06 102 GLY A O 1
ATOM 780 N N . TYR A 1 103 ? 2.390 0.979 -12.670 1.00 84.19 103 TYR A N 1
ATOM 781 C CA . TYR A 1 103 ? 2.862 0.344 -11.443 1.00 84.19 103 TYR A CA 1
ATOM 782 C C . TYR A 1 103 ? 2.092 0.843 -10.211 1.00 84.19 103 TYR A C 1
ATOM 784 O O . TYR A 1 103 ? 1.525 0.031 -9.483 1.00 84.19 103 TYR A O 1
ATOM 792 N N . LEU A 1 104 ? 1.976 2.164 -10.030 1.00 84.38 104 LEU A N 1
ATOM 793 C CA . LEU A 1 104 ? 1.226 2.774 -8.926 1.00 84.38 104 LEU A CA 1
ATOM 794 C C . LEU A 1 104 ? -0.241 2.342 -8.914 1.00 84.38 104 LEU A C 1
ATOM 796 O O . LEU A 1 104 ? -0.777 2.015 -7.858 1.00 84.38 104 LEU A O 1
ATOM 800 N N . VAL A 1 105 ? -0.900 2.326 -10.074 1.00 86.62 105 VAL A N 1
ATOM 801 C CA . VAL A 1 105 ? -2.303 1.900 -10.185 1.00 86.62 105 VAL A CA 1
ATOM 802 C C . VAL A 1 105 ? -2.448 0.420 -9.833 1.00 86.62 105 VAL A C 1
ATOM 804 O O . VAL A 1 105 ? -3.383 0.058 -9.119 1.00 86.62 105 VAL A O 1
ATOM 807 N N . GLY A 1 106 ? -1.528 -0.429 -10.297 1.00 85.12 106 GLY A N 1
ATOM 808 C CA . GLY A 1 106 ? -1.521 -1.855 -9.974 1.00 85.12 106 GLY A CA 1
ATOM 809 C C . GLY A 1 106 ? -1.301 -2.118 -8.485 1.00 85.12 106 GLY A C 1
ATOM 810 O O . GLY A 1 106 ? -2.067 -2.863 -7.871 1.00 85.12 106 GLY A O 1
ATOM 811 N N . GLU A 1 107 ? -0.300 -1.471 -7.890 1.00 82.88 107 GLU A N 1
ATOM 812 C CA . GLU A 1 107 ? 0.006 -1.587 -6.464 1.00 82.88 107 GLU A CA 1
ATOM 813 C C . GLU A 1 107 ? -1.161 -1.078 -5.610 1.00 82.88 107 GLU A C 1
ATOM 815 O O . GLU A 1 107 ? -1.657 -1.801 -4.742 1.00 82.88 107 GLU A O 1
ATOM 820 N N . LEU A 1 108 ? -1.685 0.112 -5.919 1.00 85.38 108 LEU A N 1
ATOM 821 C CA . LEU A 1 108 ? -2.837 0.682 -5.225 1.00 85.38 108 LEU A CA 1
ATOM 822 C C . LEU A 1 108 ? -4.059 -0.234 -5.320 1.00 85.38 108 LEU A C 1
ATOM 824 O O . LEU A 1 108 ? -4.759 -0.413 -4.326 1.00 85.38 108 LEU A O 1
ATOM 828 N N . PHE A 1 109 ? -4.318 -0.832 -6.485 1.00 87.19 109 PHE A N 1
ATOM 829 C CA . PHE A 1 109 ? -5.438 -1.751 -6.665 1.00 87.19 109 PHE A CA 1
ATOM 830 C C . PHE A 1 109 ? -5.301 -2.991 -5.776 1.00 87.19 109 PHE A C 1
ATOM 832 O O . PHE A 1 109 ? -6.236 -3.327 -5.049 1.00 87.19 109 PHE A O 1
ATOM 839 N N . VAL A 1 110 ? -4.138 -3.647 -5.779 1.00 84.31 110 VAL A N 1
ATOM 840 C CA . VAL A 1 110 ? -3.896 -4.846 -4.958 1.00 84.31 110 VAL A CA 1
ATOM 841 C C . VAL A 1 110 ? -4.021 -4.520 -3.472 1.00 84.31 110 VAL A C 1
ATOM 843 O O . VAL A 1 110 ? -4.703 -5.237 -2.732 1.00 84.31 110 VAL A O 1
ATOM 846 N N . VAL A 1 111 ? -3.412 -3.418 -3.037 1.00 82.88 111 VAL A N 1
ATOM 847 C CA . VAL A 1 111 ? -3.437 -2.996 -1.637 1.00 82.88 111 VAL A CA 1
ATOM 848 C C . VAL A 1 111 ? -4.839 -2.568 -1.202 1.00 82.88 111 VAL A C 1
ATOM 850 O O . VAL A 1 111 ? -5.279 -2.945 -0.116 1.00 82.88 111 VAL A O 1
ATOM 853 N N . ALA A 1 112 ? -5.584 -1.849 -2.044 1.00 85.00 112 ALA A N 1
ATOM 854 C CA . ALA A 1 112 ? -6.963 -1.464 -1.756 1.00 85.00 112 ALA A CA 1
ATOM 855 C C . ALA A 1 112 ? -7.887 -2.686 -1.663 1.00 85.00 112 ALA A C 1
ATOM 857 O O . ALA A 1 112 ? -8.702 -2.773 -0.740 1.00 85.00 112 ALA A O 1
ATOM 858 N N . VAL A 1 113 ? -7.742 -3.660 -2.568 1.00 87.38 113 VAL A N 1
ATOM 859 C CA . VAL A 1 113 ? -8.495 -4.920 -2.509 1.00 87.38 113 VAL A CA 1
ATOM 860 C C . VAL A 1 113 ? -8.165 -5.666 -1.218 1.00 87.38 113 VAL A C 1
ATOM 862 O O . VAL A 1 113 ? -9.075 -5.998 -0.464 1.00 87.38 113 VAL A O 1
ATOM 865 N N . MET A 1 114 ? -6.886 -5.855 -0.892 1.00 82.62 114 MET A N 1
ATOM 866 C CA . MET A 1 114 ? -6.487 -6.553 0.334 1.00 82.62 114 MET A CA 1
ATOM 867 C C . MET A 1 114 ? -6.965 -5.824 1.599 1.00 82.62 114 MET A C 1
ATOM 869 O O . MET A 1 114 ? -7.574 -6.428 2.483 1.00 82.62 114 MET A O 1
ATOM 873 N N . GLY A 1 115 ? -6.740 -4.513 1.676 1.00 82.06 115 GLY A N 1
ATOM 874 C CA . GLY A 1 115 ? -7.143 -3.700 2.818 1.00 82.06 115 GLY A CA 1
ATOM 875 C C . GLY A 1 115 ? -8.663 -3.653 2.998 1.00 82.06 115 GLY A C 1
ATOM 876 O O . GLY A 1 115 ? -9.140 -3.704 4.129 1.00 82.06 115 GLY A O 1
ATOM 877 N N . SER A 1 116 ? -9.434 -3.630 1.905 1.00 81.12 116 SER A N 1
ATOM 878 C CA . SER A 1 116 ? -10.901 -3.697 1.968 1.00 81.12 116 SER A CA 1
ATOM 879 C C . SER A 1 116 ? -11.405 -5.067 2.433 1.00 81.12 116 SER A C 1
ATOM 881 O O . SER A 1 116 ? -12.303 -5.120 3.272 1.00 81.12 116 SER A O 1
ATOM 883 N N . VAL A 1 117 ? -10.795 -6.169 1.981 1.00 83.56 117 VAL A N 1
ATOM 884 C CA . VAL A 1 117 ? -11.113 -7.526 2.461 1.00 83.56 117 VAL A CA 1
ATOM 885 C C . VAL A 1 117 ? -10.861 -7.638 3.965 1.00 83.56 117 VAL A C 1
ATOM 887 O O . VAL A 1 117 ? -11.724 -8.122 4.700 1.00 83.56 117 VAL A O 1
ATOM 890 N N . LEU A 1 118 ? -9.719 -7.134 4.440 1.00 75.00 118 LEU A N 1
ATOM 891 C CA . LEU A 1 118 ? -9.394 -7.116 5.866 1.00 75.00 118 LEU A CA 1
ATOM 892 C C . LEU A 1 118 ? -10.379 -6.238 6.653 1.00 75.00 118 LEU A C 1
ATOM 894 O O . LEU A 1 118 ? -10.903 -6.675 7.674 1.00 75.00 118 LEU A O 1
ATOM 898 N N . LEU A 1 119 ? -10.711 -5.042 6.166 1.00 75.62 119 LEU A N 1
ATOM 899 C CA . LEU A 1 119 ? -11.705 -4.168 6.801 1.00 75.62 119 LEU A CA 1
ATOM 900 C C . LEU A 1 119 ? -13.086 -4.819 6.934 1.00 75.62 119 LEU A C 1
ATOM 902 O O . LEU A 1 119 ? -13.725 -4.706 7.983 1.00 75.62 119 LEU A O 1
ATOM 906 N N . VAL A 1 120 ? -13.556 -5.491 5.880 1.00 78.81 120 VAL A N 1
ATOM 907 C CA . VAL A 1 120 ? -14.839 -6.205 5.904 1.00 78.81 120 VAL A CA 1
ATOM 908 C C . VAL A 1 120 ? -14.786 -7.342 6.926 1.00 78.81 120 VAL A C 1
ATOM 910 O O . VAL A 1 120 ? -15.722 -7.482 7.715 1.00 78.81 120 VAL A O 1
ATOM 913 N N . ALA A 1 121 ? -13.676 -8.083 6.994 1.00 75.25 121 ALA A N 1
ATOM 914 C CA . ALA A 1 121 ? -13.477 -9.129 7.997 1.00 75.25 121 ALA A CA 1
ATOM 915 C C . ALA A 1 121 ? -13.469 -8.589 9.445 1.00 75.25 121 ALA A C 1
ATOM 917 O O . ALA A 1 121 ? -13.979 -9.251 10.346 1.00 75.25 121 ALA A O 1
ATOM 918 N N . PHE A 1 122 ? -12.957 -7.373 9.675 1.00 67.00 122 PHE A N 1
ATOM 919 C CA . PHE A 1 122 ? -12.911 -6.713 10.992 1.00 67.00 122 PHE A CA 1
ATOM 920 C C . PHE A 1 122 ? -14.165 -5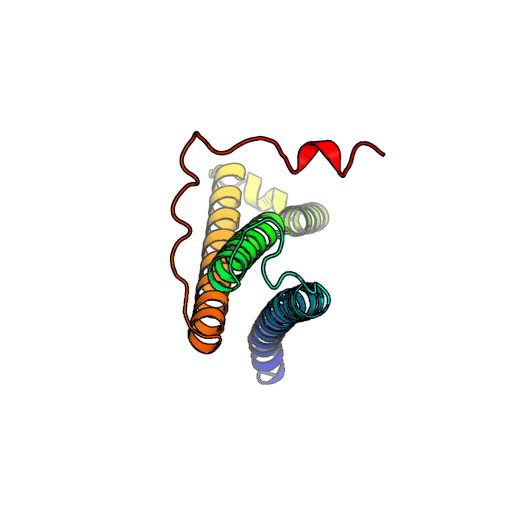.873 11.338 1.00 67.00 122 PHE A C 1
ATOM 922 O O . PHE A 1 122 ? -14.149 -5.077 12.286 1.00 67.00 122 PHE A O 1
ATOM 929 N N . GLY A 1 123 ? -15.280 -6.071 10.626 1.00 64.12 123 GLY A N 1
ATOM 930 C CA . GLY A 1 123 ? -16.599 -5.588 11.056 1.00 64.12 123 GLY A CA 1
ATOM 931 C C . GLY A 1 123 ? -17.080 -4.285 10.417 1.00 64.12 123 GLY A C 1
ATOM 932 O O . GLY A 1 123 ? -17.756 -3.509 11.086 1.00 64.12 123 GLY A O 1
ATOM 933 N N . GLY A 1 124 ? -16.761 -4.050 9.140 1.00 56.41 124 GLY A N 1
ATOM 934 C CA . GLY A 1 124 ? -17.321 -2.949 8.342 1.00 56.41 124 GLY A CA 1
ATOM 935 C C . GLY A 1 124 ? -16.871 -1.551 8.787 1.00 56.41 124 GLY A C 1
ATOM 936 O O . GLY A 1 124 ? -16.179 -1.403 9.788 1.00 56.41 124 GLY A O 1
ATOM 937 N N . CYS A 1 125 ? -17.237 -0.525 8.014 1.00 54.31 125 CYS A N 1
ATOM 938 C CA . CYS A 1 125 ? -16.989 0.882 8.340 1.00 54.31 125 CYS A CA 1
ATOM 939 C C . CYS A 1 125 ? -18.284 1.682 8.191 1.00 54.31 125 CYS A C 1
ATOM 941 O O . CYS A 1 125 ? -18.980 1.568 7.178 1.00 54.31 125 CYS A O 1
ATOM 943 N N . ARG A 1 126 ? -18.567 2.565 9.152 1.00 52.53 126 ARG A N 1
ATOM 944 C CA . ARG A 1 126 ? -19.439 3.724 8.921 1.00 52.53 126 ARG A CA 1
ATOM 945 C C . ARG A 1 126 ? -18.557 4.894 8.504 1.00 52.53 126 ARG A C 1
ATOM 947 O O . ARG A 1 126 ? -17.622 5.244 9.217 1.00 52.53 126 ARG A O 1
ATOM 954 N N . PHE A 1 127 ? -18.840 5.464 7.334 1.00 45.28 127 PHE A N 1
ATOM 955 C CA . PHE A 1 127 ? -18.108 6.614 6.807 1.00 45.28 127 PHE A CA 1
ATOM 956 C C . PHE A 1 127 ? -18.144 7.755 7.841 1.00 45.28 127 PHE A C 1
ATOM 958 O O . PHE A 1 127 ? -19.228 8.049 8.359 1.00 45.28 127 PHE A O 1
ATOM 965 N N . PRO A 1 128 ? -17.003 8.379 8.184 1.00 58.19 128 PRO A N 1
ATOM 966 C CA . PRO A 1 128 ? -16.989 9.481 9.133 1.00 58.19 128 PRO A CA 1
ATOM 967 C C . PRO A 1 128 ? -17.800 10.647 8.555 1.00 58.19 128 PRO A C 1
ATOM 969 O O . PRO A 1 128 ? -17.414 11.269 7.567 1.00 58.19 128 PRO A O 1
ATOM 972 N N . THR A 1 129 ? -18.957 10.930 9.153 1.00 54.06 129 THR A N 1
ATOM 973 C CA . THR A 1 129 ? -19.697 12.169 8.900 1.00 54.06 129 THR A CA 1
ATOM 974 C C . THR A 1 129 ? -18.844 13.351 9.356 1.00 54.06 129 THR A C 1
ATOM 976 O O . THR A 1 129 ? -18.284 13.281 10.454 1.00 54.06 129 THR A O 1
ATOM 979 N N . PRO A 1 130 ? -18.739 14.430 8.560 1.00 54.22 130 PRO A N 1
ATOM 980 C CA . PRO A 1 130 ? -17.916 15.573 8.921 1.00 54.22 130 PRO A CA 1
ATOM 981 C C . PRO A 1 130 ? -18.377 16.161 10.265 1.00 54.22 130 PRO A C 1
ATOM 983 O O . PRO A 1 130 ? -19.589 16.264 10.502 1.00 54.22 130 PRO A O 1
ATOM 986 N N . PRO A 1 131 ? -17.444 16.551 11.152 1.00 52.84 131 PRO A N 1
ATOM 987 C CA . PRO A 1 131 ? -17.796 17.258 12.370 1.00 52.84 131 PRO A CA 1
ATOM 988 C C . PRO A 1 131 ? -18.498 18.561 11.986 1.00 52.84 131 PRO A C 1
ATOM 990 O O . PRO A 1 131 ? -18.007 19.338 11.166 1.00 52.84 131 PRO A O 1
ATOM 993 N N . ARG A 1 132 ? -19.685 18.786 12.560 1.00 45.47 132 ARG A N 1
ATOM 994 C CA . ARG A 1 132 ? -20.408 20.052 12.410 1.00 45.47 132 ARG A CA 1
ATOM 995 C C . ARG A 1 132 ? -19.486 21.197 12.861 1.00 45.47 132 ARG A C 1
ATOM 997 O O . ARG A 1 132 ? -18.895 21.082 13.938 1.00 45.47 132 ARG A O 1
ATOM 1004 N N . PRO A 1 133 ? -19.373 22.298 12.096 1.00 41.28 133 PRO A N 1
ATOM 1005 C CA . PRO A 1 133 ? -18.612 23.470 12.511 1.00 41.28 133 PRO A CA 1
ATOM 1006 C C . PRO A 1 133 ? -19.348 24.137 13.680 1.00 41.28 133 PRO A C 1
ATOM 1008 O O . PRO A 1 133 ? -20.235 24.959 13.477 1.00 41.28 133 PRO A O 1
ATOM 1011 N N . GLY A 1 134 ? -19.062 23.709 14.912 1.00 44.19 134 GLY A N 1
ATOM 1012 C CA . GLY A 1 134 ? -19.785 24.219 16.077 1.00 44.19 134 GLY A CA 1
ATOM 1013 C C . GLY A 1 134 ? -19.611 23.479 17.401 1.00 44.19 134 GLY A C 1
ATOM 1014 O O . GLY A 1 134 ? -20.522 23.548 18.217 1.00 44.19 134 GLY A O 1
ATOM 1015 N N . CYS A 1 135 ? -18.496 22.792 17.665 1.00 39.22 135 CYS A N 1
ATOM 1016 C CA . CYS A 1 135 ? -18.205 22.308 19.021 1.00 39.22 135 CYS A CA 1
ATOM 1017 C C . CYS A 1 135 ? -16.759 22.615 19.429 1.00 39.22 135 CYS A C 1
ATOM 1019 O O . CYS A 1 135 ? -15.832 21.889 19.098 1.00 39.22 135 CYS A O 1
ATOM 1021 N N . SER A 1 136 ? -16.633 23.742 20.135 1.00 39.81 136 SER A N 1
ATOM 1022 C CA . SER A 1 136 ? -15.701 24.057 21.224 1.00 39.81 136 SER A CA 1
ATOM 1023 C C . SER A 1 136 ? -14.331 23.365 21.230 1.00 39.81 136 SER A C 1
ATOM 1025 O O . SER A 1 136 ? -14.186 22.197 21.590 1.00 39.81 136 SER A O 1
ATOM 1027 N N . CYS A 1 137 ? -13.302 24.171 20.966 1.00 41.47 137 CYS A N 1
ATOM 1028 C CA . CYS A 1 137 ? -11.933 23.961 21.420 1.00 41.47 137 CYS A CA 1
ATOM 1029 C C . CYS A 1 137 ? -11.875 23.723 22.943 1.00 41.47 137 CYS A C 1
ATOM 1031 O O . CYS A 1 137 ? -11.687 24.664 23.710 1.00 41.47 137 CYS A O 1
ATOM 1033 N N . SER A 1 138 ? -11.975 22.475 23.399 1.00 46.91 138 SER A N 1
ATOM 1034 C CA . SER A 1 138 ? -11.592 22.086 24.768 1.00 46.91 138 SER A CA 1
ATOM 1035 C C . SER A 1 138 ? -10.339 21.202 24.805 1.00 46.91 138 SER A C 1
ATOM 1037 O O . SER A 1 138 ? -9.675 21.126 25.833 1.00 46.91 138 SER A O 1
ATOM 1039 N N . VAL A 1 139 ? -9.946 20.598 23.677 1.00 50.31 139 VAL A N 1
ATOM 1040 C CA . VAL A 1 139 ? -8.752 19.732 23.587 1.00 50.31 139 VAL A CA 1
ATOM 1041 C C . VAL A 1 139 ? -7.442 20.537 23.574 1.00 50.31 139 VAL A C 1
ATOM 1043 O O . VAL A 1 139 ? -6.411 20.045 24.029 1.00 50.31 139 VAL A O 1
ATOM 1046 N N . CYS A 1 140 ? -7.476 21.810 23.158 1.00 42.09 140 CYS A N 1
ATOM 1047 C CA . CYS A 1 140 ? -6.280 22.659 23.097 1.00 42.09 140 CYS A CA 1
ATOM 1048 C C . CYS A 1 140 ? -5.742 23.087 24.482 1.00 42.09 140 CYS A C 1
ATOM 1050 O O . CYS A 1 140 ? -4.592 23.502 24.581 1.00 42.09 140 CYS A O 1
ATOM 1052 N N . SER A 1 141 ? -6.523 22.970 25.566 1.00 47.00 141 SER A N 1
ATOM 1053 C CA . SER A 1 141 ? -6.069 23.363 26.912 1.00 47.00 141 SER A CA 1
ATOM 1054 C C . SER A 1 141 ? -5.298 22.268 27.656 1.00 47.00 141 SER A C 1
ATOM 1056 O O . SER A 1 141 ? -4.631 22.567 28.646 1.00 47.00 141 SER A O 1
ATOM 1058 N N . ARG A 1 142 ? -5.349 21.009 27.193 1.00 45.88 142 ARG A N 1
ATOM 1059 C CA . ARG A 1 142 ? -4.695 19.874 27.872 1.00 45.88 142 ARG A CA 1
ATOM 1060 C C . ARG A 1 142 ? -3.273 19.589 27.372 1.00 45.88 142 ARG A C 1
ATOM 1062 O O . ARG A 1 142 ? -2.516 18.948 28.083 1.00 45.88 142 ARG A O 1
ATOM 1069 N N . TRP A 1 143 ? -2.912 20.105 26.197 1.00 40.34 143 TRP A N 1
ATOM 1070 C CA . TRP A 1 143 ? -1.571 19.989 25.601 1.00 40.34 143 TRP A CA 1
ATOM 1071 C C . TRP A 1 143 ? -0.680 21.227 25.819 1.00 40.34 143 TRP A C 1
ATOM 1073 O O . TRP A 1 143 ? 0.458 21.247 25.367 1.00 40.34 143 TRP A O 1
ATOM 1083 N N . CYS A 1 144 ? -1.181 22.257 26.512 1.00 37.75 144 CYS A N 1
ATOM 1084 C CA . CYS A 1 144 ? -0.447 23.488 26.831 1.00 37.75 144 CYS A CA 1
ATOM 1085 C C . CYS A 1 144 ? -0.049 23.565 28.322 1.00 37.75 144 CYS A C 1
ATOM 1087 O O . CYS A 1 144 ? -0.059 24.646 28.918 1.00 37.75 144 CYS A O 1
ATOM 1089 N N . ARG A 1 145 ? 0.251 22.417 28.942 1.00 38.53 145 ARG A N 1
ATOM 1090 C CA . ARG A 1 145 ? 0.875 22.322 30.264 1.00 38.53 145 ARG A CA 1
ATOM 1091 C C . ARG A 1 145 ? 1.907 21.202 30.268 1.00 38.53 145 ARG A C 1
ATOM 1093 O O . ARG A 1 145 ? 1.607 20.156 29.656 1.00 38.53 145 ARG A O 1
#

Foldseek 3Di:
DPPVVCCVVVVVVVVVLVVLLVVLVVLVVVVVVVCVPDPPCADVNDHPQAVLVVSLVVSLVVLLVPQPLVVVVVVCVVVVVVVVVVPDPDDPVVVSVVVSVVVSVVSSVSSNVSSVVVCVVVPHHDHDDDPDPDDDDPVVVVVPD

Organism: NCBI:txid338584

Secondary structure (DSSP, 8-state):
--HHHHHHHHHHHHHHHHHHHHHHHHHHHHHHHHHHH-TTSSBTTB-HHHHHHHHHHHHHHHHHHT--HHHHHHHHHHTTTHHHHHHSSS-HHHHHHHHHHHHHHHHHHHHHHHHHHHHHHTT-----PPPPS-----GGGTS--